Protein AF-A0A7C5H1S0-F1 (afdb_monomer_lite)

Foldseek 3Di:
DVCVVVCCVPVVVLCCVLQDPVHPPCSCVVDVDLVVVVVVVVVCCVVVHVVVDDPVVSVVVVVLVVVLVVQVVVCVVVVNPDPDDSVLVVVPVRDDPVVVVVVVVLVVVLVVVVVVDDDDDPPVVVVCNVCVPVVVVVVVVVVVVVVSVVSVVVVVVD

Radius of gyration: 20.66 Å; chains: 1; bounding box: 52×50×48 Å

Secondary structure (DSSP, 8-state):
-HHHHHHHHHHHHHHIIIIITT-STTHHHHS--HHHHHHHHHHHHHHH-GGGS-HHHHHHHHHHHHHHHHHHHHHHHTTT--S--HHHHHHHHHS-HHHHHHHHHHHHHHHHHHHH--S---HHHHHHHHTHHHHHHHHHHHHHHHHHHHHHHHHHH-

pLDDT: mean 82.0, std 8.97, range [51.16, 94.44]

Sequence (158 aa):
MLGIIAGALVSVPVFYTVFLRSGVEGMFERYAMPAATVWKAVAELLTQGLHSLPSSARWAALIGTILGIVLEIVRIRSKGRFWISGIGVGLGMIIPFYTCFTLFMGAAFFYWLAKKGPVQLGFRLRVLFENVEPICGGVIAGGALMGILVAIIERILE

Structure (mmCIF, N/CA/C/O backbone):
data_AF-A0A7C5H1S0-F1
#
_entry.id   AF-A0A7C5H1S0-F1
#
loop_
_atom_site.group_PDB
_atom_site.id
_atom_site.type_symbol
_atom_site.label_atom_id
_atom_site.label_alt_id
_atom_site.label_comp_id
_atom_site.label_asym_id
_atom_site.label_entity_id
_atom_site.label_seq_id
_atom_site.pdbx_PDB_ins_code
_atom_site.Cartn_x
_atom_site.Cartn_y
_atom_site.Cartn_z
_atom_site.occupancy
_atom_site.B_iso_or_equiv
_atom_site.auth_seq_id
_atom_site.auth_comp_id
_atom_site.auth_asym_id
_atom_site.auth_atom_id
_atom_site.pdbx_PDB_model_num
ATOM 1 N N . MET A 1 1 ? -8.154 14.292 -7.151 1.00 62.34 1 MET A N 1
ATOM 2 C CA . MET A 1 1 ? -8.154 14.130 -8.624 1.00 62.34 1 MET A CA 1
ATOM 3 C C . MET A 1 1 ? -7.029 14.918 -9.288 1.00 62.34 1 MET A C 1
ATOM 5 O O . MET A 1 1 ? -6.170 14.274 -9.870 1.00 62.34 1 MET A O 1
ATOM 9 N N . LEU A 1 2 ? -6.941 16.250 -9.135 1.00 80.69 2 LEU A N 1
ATOM 10 C CA . LEU A 1 2 ? -5.852 17.049 -9.740 1.00 80.69 2 LEU A CA 1
ATOM 11 C C . LEU A 1 2 ? -4.440 16.531 -9.404 1.00 80.69 2 LEU A C 1
ATOM 13 O O . LEU A 1 2 ? -3.621 16.371 -10.301 1.00 80.69 2 LEU A O 1
ATOM 17 N N . GLY A 1 3 ? -4.185 16.168 -8.141 1.00 79.25 3 GLY A N 1
ATOM 18 C CA . GLY A 1 3 ? -2.896 15.594 -7.732 1.00 79.25 3 GLY A CA 1
ATOM 19 C C . GLY A 1 3 ? -2.574 14.226 -8.349 1.00 79.25 3 GLY A C 1
ATOM 20 O O . GLY A 1 3 ? -1.407 13.925 -8.558 1.00 79.25 3 GLY A O 1
ATOM 21 N N . ILE A 1 4 ? -3.584 13.419 -8.699 1.00 84.12 4 ILE A N 1
ATOM 22 C CA . ILE A 1 4 ? -3.375 12.121 -9.367 1.00 84.12 4 ILE A CA 1
ATOM 23 C C . ILE A 1 4 ? -2.932 12.356 -10.810 1.00 84.12 4 ILE A C 1
ATOM 25 O O . ILE A 1 4 ? -1.986 11.728 -11.265 1.00 84.12 4 ILE A O 1
ATOM 29 N N . ILE A 1 5 ? -3.581 13.291 -11.511 1.00 90.25 5 ILE A N 1
ATOM 30 C CA . ILE A 1 5 ? -3.245 13.628 -12.900 1.00 90.25 5 ILE A CA 1
ATOM 31 C C . ILE A 1 5 ? -1.849 14.252 -12.969 1.00 90.25 5 ILE A C 1
ATOM 33 O O . ILE A 1 5 ? -1.018 13.803 -13.752 1.00 90.25 5 ILE A O 1
ATOM 37 N N . ALA A 1 6 ? -1.570 15.245 -12.119 1.00 89.31 6 ALA A N 1
ATOM 38 C CA . ALA A 1 6 ? -0.252 15.869 -12.043 1.00 89.31 6 ALA A CA 1
ATOM 39 C C . ALA A 1 6 ? 0.831 14.847 -11.662 1.00 89.31 6 ALA A C 1
ATOM 41 O O . ALA A 1 6 ? 1.874 14.775 -12.306 1.00 89.31 6 ALA A O 1
ATOM 42 N N . GLY A 1 7 ? 0.554 14.005 -10.662 1.00 85.06 7 GLY A N 1
ATOM 43 C CA . GLY A 1 7 ? 1.445 12.928 -10.250 1.00 85.06 7 GLY A CA 1
ATOM 44 C C . GLY A 1 7 ? 1.710 11.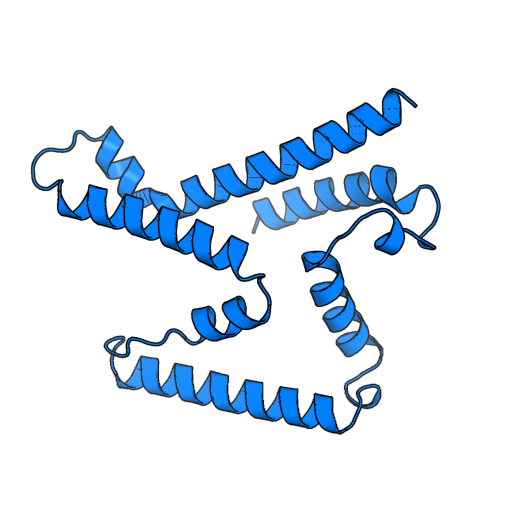928 -11.372 1.00 85.06 7 GLY A C 1
ATOM 45 O O . GLY A 1 7 ? 2.862 11.583 -11.600 1.00 85.06 7 GLY A O 1
ATOM 46 N N . ALA A 1 8 ? 0.692 11.498 -12.118 1.00 87.25 8 ALA A N 1
ATOM 47 C CA . ALA A 1 8 ? 0.852 10.588 -13.252 1.00 87.25 8 ALA A CA 1
ATOM 48 C C . ALA A 1 8 ? 1.670 11.225 -14.388 1.00 87.25 8 ALA A C 1
ATOM 50 O O . ALA A 1 8 ? 2.609 10.607 -14.883 1.00 87.25 8 ALA A O 1
ATOM 51 N N . LEU A 1 9 ? 1.374 12.480 -14.748 1.00 90.81 9 LEU A N 1
ATOM 52 C CA . LEU A 1 9 ? 2.097 13.212 -15.794 1.00 90.81 9 LEU A CA 1
ATOM 53 C C . LEU A 1 9 ? 3.582 13.401 -15.479 1.00 90.81 9 LEU A C 1
ATOM 55 O O . LEU A 1 9 ? 4.384 13.433 -16.404 1.00 90.81 9 LEU A O 1
ATOM 59 N N . VAL A 1 10 ? 3.954 13.521 -14.203 1.00 88.56 10 VAL A N 1
ATOM 60 C CA . VAL A 1 10 ? 5.356 13.674 -13.787 1.00 88.56 10 VAL A CA 1
ATOM 61 C C . VAL A 1 10 ? 6.023 12.321 -13.525 1.00 88.56 10 VAL A C 1
ATOM 63 O O . VAL A 1 10 ? 7.139 12.085 -13.978 1.00 88.56 10 VAL A O 1
ATOM 66 N N . SER A 1 11 ? 5.356 11.407 -12.819 1.00 85.69 11 SER A N 1
ATOM 67 C CA . SER A 1 11 ? 5.948 10.121 -12.422 1.00 85.69 11 SER A CA 1
ATOM 68 C C . SER A 1 11 ? 6.201 9.186 -13.602 1.00 85.69 11 SER A C 1
ATOM 70 O O . SER A 1 11 ? 7.236 8.528 -13.617 1.00 85.69 11 SER A O 1
ATOM 72 N N . VAL A 1 12 ? 5.319 9.151 -14.608 1.00 87.62 12 VAL A N 1
ATOM 73 C CA . VAL A 1 12 ? 5.478 8.286 -15.790 1.00 87.62 12 VAL A CA 1
ATOM 74 C C . VAL A 1 12 ? 6.752 8.609 -16.588 1.00 87.62 12 VAL A C 1
ATOM 76 O O . VAL A 1 12 ? 7.552 7.692 -16.791 1.00 87.62 12 VAL A O 1
ATOM 79 N N . PRO A 1 13 ? 7.015 9.862 -17.022 1.00 87.44 13 PRO A N 1
ATOM 80 C CA . PRO A 1 13 ? 8.238 10.172 -17.758 1.00 87.44 13 PRO A CA 1
ATOM 81 C C . PRO A 1 13 ? 9.492 10.009 -16.898 1.00 87.44 13 PRO A C 1
ATOM 83 O O . PRO A 1 13 ? 10.484 9.490 -17.401 1.00 87.44 13 PRO A O 1
ATOM 86 N N . VAL A 1 14 ? 9.454 10.378 -15.611 1.00 85.69 14 VAL A N 1
ATOM 87 C CA . VAL A 1 14 ? 10.591 10.175 -14.693 1.00 85.69 14 VAL A CA 1
ATOM 88 C C . VAL A 1 14 ? 10.912 8.689 -14.546 1.00 85.69 14 VAL A C 1
ATOM 90 O O . VAL A 1 14 ? 12.068 8.289 -14.636 1.00 85.69 14 VAL A O 1
ATOM 93 N N . PHE A 1 15 ? 9.897 7.842 -14.377 1.00 82.38 15 PHE A N 1
ATOM 94 C CA . PHE A 1 15 ? 10.099 6.401 -14.286 1.00 82.38 15 PHE A CA 1
ATOM 95 C C . PHE A 1 15 ? 10.697 5.833 -15.580 1.00 82.38 15 PHE A C 1
ATOM 97 O O . PHE A 1 15 ? 11.623 5.020 -15.537 1.00 82.38 15 PHE A O 1
ATOM 104 N N . TYR A 1 16 ? 10.213 6.299 -16.735 1.00 83.31 16 TYR A N 1
ATOM 105 C CA . TYR A 1 16 ? 10.706 5.856 -18.035 1.00 83.31 16 TYR A CA 1
ATOM 106 C C . TYR A 1 16 ? 12.175 6.235 -18.270 1.00 83.31 16 TYR A C 1
ATOM 108 O O . TYR A 1 16 ? 12.977 5.401 -18.687 1.00 83.31 16 TYR A O 1
ATOM 116 N N . THR A 1 17 ? 12.560 7.474 -17.964 1.00 80.25 17 THR A N 1
ATOM 117 C CA . THR A 1 17 ? 13.931 7.951 -18.190 1.00 80.25 17 THR A CA 1
ATOM 118 C C . THR A 1 17 ? 14.936 7.359 -17.207 1.00 80.25 17 THR A C 1
ATOM 120 O O . THR A 1 17 ? 16.059 7.056 -17.611 1.00 80.25 17 THR A O 1
ATOM 123 N N . VAL A 1 18 ? 14.548 7.165 -15.944 1.00 77.25 18 VAL A N 1
ATOM 124 C CA . VAL A 1 18 ? 15.448 6.670 -14.891 1.00 77.25 18 VAL A CA 1
ATOM 125 C C . VAL A 1 18 ? 15.619 5.153 -14.962 1.00 77.25 18 VAL A C 1
ATOM 127 O O . VAL A 1 18 ? 16.750 4.655 -14.909 1.00 77.25 18 VAL A O 1
ATOM 130 N N . PHE A 1 19 ? 14.517 4.412 -15.115 1.00 75.81 19 PHE A N 1
ATOM 131 C CA . PHE A 1 19 ? 14.522 2.955 -14.962 1.00 75.81 19 PHE A CA 1
ATOM 132 C C . PHE A 1 1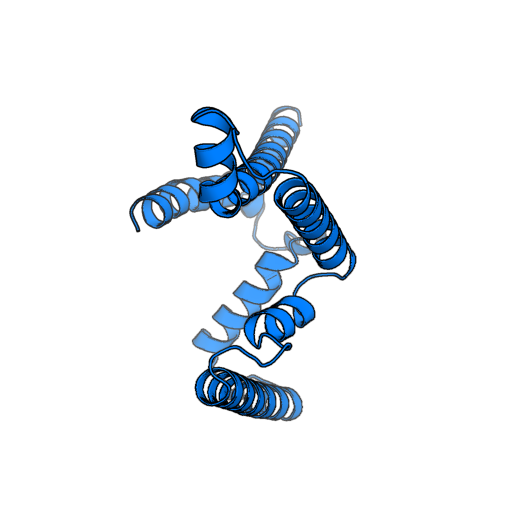9 ? 14.365 2.172 -16.272 1.00 75.81 19 PHE A C 1
ATOM 134 O O . PHE A 1 19 ? 14.884 1.065 -16.356 1.00 75.81 19 PHE A O 1
ATOM 141 N N . LEU A 1 20 ? 13.688 2.709 -17.299 1.00 73.44 20 LEU A N 1
ATOM 142 C CA . LEU A 1 20 ? 13.408 1.976 -18.552 1.00 73.44 20 LEU A CA 1
ATOM 143 C C . LEU A 1 20 ? 14.375 2.290 -19.701 1.00 73.44 20 LEU A C 1
ATOM 145 O O . LEU A 1 20 ? 14.345 1.611 -20.726 1.00 73.44 20 LEU A O 1
ATOM 149 N N . ARG A 1 21 ? 15.268 3.274 -19.548 1.00 66.88 21 ARG A N 1
ATOM 150 C CA . ARG A 1 21 ? 16.210 3.677 -20.607 1.00 66.88 21 ARG A CA 1
ATOM 151 C C . ARG A 1 21 ? 17.169 2.560 -21.045 1.00 66.88 21 ARG A C 1
ATOM 153 O O . ARG A 1 21 ? 17.594 2.560 -22.194 1.00 66.88 21 ARG A O 1
ATOM 160 N N . SER A 1 22 ? 17.489 1.611 -20.161 1.00 63.12 22 SER A N 1
ATOM 161 C CA . SER A 1 22 ? 18.350 0.451 -20.451 1.00 63.12 22 SER A CA 1
ATOM 162 C C . SER A 1 22 ? 17.587 -0.806 -20.898 1.00 63.12 22 SER A C 1
ATOM 164 O O . SER A 1 22 ? 18.198 -1.862 -21.020 1.00 63.12 22 SER A O 1
ATOM 166 N N . GLY A 1 23 ? 16.274 -0.708 -21.138 1.00 67.38 23 GLY A N 1
ATOM 167 C CA . GLY A 1 23 ? 15.406 -1.847 -21.442 1.00 67.38 23 GLY A CA 1
ATOM 168 C C . GLY A 1 23 ? 14.664 -2.383 -20.212 1.00 67.38 23 GLY A C 1
ATOM 169 O O . GLY A 1 23 ? 15.018 -2.098 -19.070 1.00 67.38 23 GLY A O 1
ATOM 170 N N . VAL A 1 24 ? 13.586 -3.134 -20.458 1.00 69.00 24 VAL A N 1
ATOM 171 C CA . VAL A 1 24 ? 12.727 -3.727 -19.409 1.00 69.00 24 VAL A CA 1
ATOM 172 C C . VAL A 1 24 ? 13.390 -4.958 -18.771 1.00 69.00 24 VAL A C 1
ATOM 174 O O . VAL A 1 24 ? 13.105 -5.312 -17.625 1.00 69.00 24 VAL A O 1
ATOM 177 N N . GLU A 1 25 ? 14.281 -5.612 -19.517 1.00 65.31 25 GLU A N 1
ATOM 178 C CA . GLU A 1 25 ? 14.965 -6.841 -19.119 1.00 65.31 25 GLU A CA 1
ATOM 179 C C . GLU A 1 25 ? 15.935 -6.571 -17.958 1.00 65.31 25 GLU A C 1
ATOM 181 O O . GLU A 1 25 ? 16.807 -5.708 -18.032 1.00 65.31 25 GLU A O 1
ATOM 186 N N . GLY A 1 26 ? 15.750 -7.281 -16.841 1.00 63.31 26 GLY A N 1
ATOM 187 C CA . GLY A 1 26 ? 16.585 -7.148 -15.640 1.00 63.31 26 GLY A CA 1
ATOM 188 C C . GLY A 1 26 ? 16.240 -5.978 -14.705 1.00 63.31 26 GLY A C 1
ATOM 189 O O . GLY A 1 26 ? 16.877 -5.839 -13.661 1.00 63.31 26 GLY A O 1
ATOM 190 N N . MET A 1 27 ? 15.216 -5.160 -15.001 1.00 70.38 27 MET A N 1
ATOM 191 C CA . MET A 1 27 ? 14.799 -4.055 -14.114 1.00 70.38 27 MET A CA 1
ATOM 192 C C . MET A 1 27 ? 14.447 -4.556 -12.704 1.00 70.38 27 MET A C 1
ATOM 194 O O . MET A 1 27 ? 14.914 -3.996 -11.716 1.00 70.38 27 MET A O 1
ATOM 198 N N . PHE A 1 28 ? 13.654 -5.628 -12.617 1.00 68.06 28 PHE A N 1
ATOM 199 C CA . PHE A 1 28 ? 13.211 -6.202 -11.342 1.00 68.06 28 PHE A CA 1
ATOM 200 C C . PHE A 1 28 ? 14.327 -6.927 -10.572 1.00 68.06 28 PHE A C 1
ATOM 202 O O . PHE A 1 28 ? 14.171 -7.158 -9.377 1.00 68.06 28 PHE A O 1
ATOM 209 N N . GLU A 1 29 ? 15.439 -7.272 -11.230 1.00 66.94 29 GLU A N 1
ATOM 210 C CA . GLU A 1 29 ? 16.618 -7.856 -10.573 1.00 66.94 29 GLU A CA 1
ATOM 211 C C . GLU A 1 29 ? 17.526 -6.775 -9.982 1.00 66.94 29 GLU A C 1
ATOM 213 O O . GLU A 1 29 ? 18.070 -6.948 -8.895 1.00 66.94 29 GLU A O 1
ATOM 218 N N . ARG A 1 30 ? 17.666 -5.639 -10.679 1.00 68.69 30 ARG A N 1
ATOM 219 C CA . ARG A 1 30 ? 18.490 -4.507 -10.226 1.00 68.69 30 ARG A CA 1
ATOM 220 C C . ARG A 1 30 ? 17.782 -3.626 -9.202 1.00 68.69 30 ARG A C 1
ATOM 222 O O . ARG A 1 30 ? 18.433 -3.069 -8.325 1.00 68.69 30 ARG A O 1
ATOM 229 N N . TYR A 1 31 ? 16.460 -3.504 -9.302 1.00 71.75 31 TYR A N 1
ATOM 230 C CA . TYR A 1 31 ? 15.656 -2.660 -8.426 1.00 71.75 31 TYR A CA 1
ATOM 231 C C . TYR A 1 31 ? 14.517 -3.470 -7.803 1.00 71.75 31 TYR A C 1
ATOM 233 O O . TYR A 1 31 ? 13.536 -3.822 -8.463 1.00 71.75 31 TYR A O 1
ATOM 241 N N . ALA A 1 32 ? 14.618 -3.732 -6.499 1.00 70.88 32 ALA A N 1
ATOM 242 C CA . ALA A 1 32 ? 13.559 -4.389 -5.743 1.00 70.88 32 ALA A CA 1
ATOM 243 C C . ALA A 1 32 ? 12.352 -3.444 -5.591 1.00 70.88 32 ALA A C 1
ATOM 245 O O . ALA A 1 32 ? 12.338 -2.558 -4.739 1.00 70.88 32 ALA A O 1
ATOM 246 N N . MET A 1 33 ? 11.322 -3.638 -6.421 1.00 78.31 33 MET A N 1
ATOM 247 C CA . MET A 1 33 ? 10.100 -2.821 -6.428 1.00 78.31 33 MET A CA 1
ATOM 248 C C . MET A 1 33 ? 8.856 -3.649 -6.044 1.00 78.31 33 MET A C 1
ATOM 250 O O . MET A 1 33 ? 7.993 -3.895 -6.890 1.00 78.31 33 MET A O 1
ATOM 254 N N . PRO A 1 34 ? 8.713 -4.077 -4.775 1.00 78.81 34 PRO A N 1
ATOM 255 C CA . PRO A 1 34 ? 7.660 -5.010 -4.355 1.00 78.81 34 PRO A CA 1
ATOM 256 C C . PRO A 1 34 ? 6.244 -4.438 -4.497 1.00 78.81 34 PRO A C 1
ATOM 258 O O . PRO A 1 34 ? 5.297 -5.167 -4.765 1.00 78.81 34 PRO A O 1
ATOM 261 N N . ALA A 1 35 ? 6.074 -3.122 -4.354 1.00 80.75 35 ALA A N 1
ATOM 262 C CA . ALA A 1 35 ? 4.775 -2.498 -4.591 1.00 80.75 35 ALA A CA 1
ATOM 263 C C . ALA A 1 35 ? 4.393 -2.552 -6.081 1.00 80.75 35 ALA A C 1
AT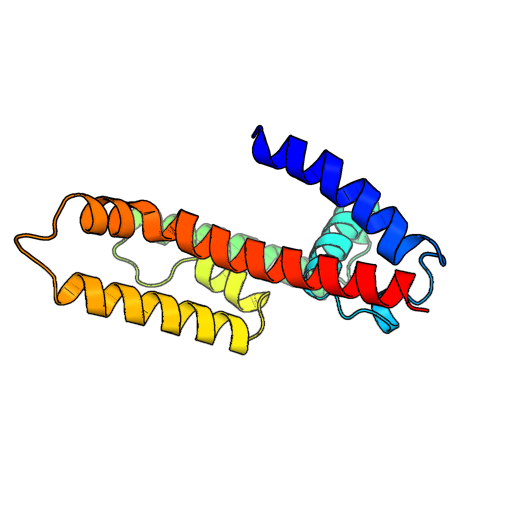OM 265 O O . ALA A 1 35 ? 3.244 -2.825 -6.420 1.00 80.75 35 ALA A O 1
ATOM 266 N N . ALA A 1 36 ? 5.358 -2.328 -6.978 1.00 83.25 36 ALA A N 1
ATOM 267 C CA . ALA A 1 36 ? 5.118 -2.324 -8.417 1.00 83.25 36 ALA A CA 1
ATOM 268 C C . ALA A 1 36 ? 4.816 -3.729 -8.958 1.00 83.25 36 ALA A C 1
ATOM 270 O O . ALA A 1 36 ? 3.995 -3.864 -9.862 1.00 83.25 36 ALA A O 1
ATOM 271 N N . THR A 1 37 ? 5.421 -4.779 -8.392 1.00 84.00 37 THR A N 1
ATOM 272 C CA . THR A 1 37 ? 5.162 -6.166 -8.814 1.00 84.00 37 THR A CA 1
ATOM 273 C C . THR A 1 37 ? 3.724 -6.598 -8.538 1.00 84.00 37 THR A C 1
ATOM 275 O O . THR A 1 37 ? 3.123 -7.255 -9.384 1.00 84.00 37 THR A O 1
ATOM 278 N N . VAL A 1 38 ? 3.132 -6.176 -7.416 1.00 87.00 38 VAL A N 1
ATOM 279 C CA . VAL A 1 38 ? 1.723 -6.466 -7.099 1.00 87.00 38 VAL A CA 1
ATOM 280 C C . VAL A 1 38 ? 0.789 -5.807 -8.117 1.00 87.00 38 VAL A C 1
ATOM 282 O O . VAL A 1 38 ? -0.095 -6.465 -8.661 1.00 87.00 38 VAL A O 1
ATOM 285 N N . TRP A 1 39 ? 1.010 -4.530 -8.442 1.00 86.81 39 TRP A N 1
ATOM 286 C CA . TRP A 1 39 ? 0.194 -3.823 -9.437 1.00 86.81 39 TRP A CA 1
ATOM 287 C C . TRP A 1 39 ? 0.405 -4.338 -10.862 1.00 86.81 39 TRP A C 1
ATOM 289 O O . TRP A 1 39 ? -0.557 -4.417 -11.627 1.00 86.81 39 TRP A O 1
ATOM 299 N N . LYS A 1 40 ? 1.629 -4.753 -11.208 1.00 85.88 40 LYS A N 1
ATOM 300 C CA . LYS A 1 40 ? 1.916 -5.453 -12.465 1.00 85.88 40 LYS A CA 1
ATOM 301 C C . LYS A 1 40 ? 1.109 -6.746 -12.560 1.00 85.88 40 LYS A C 1
ATOM 303 O O . LYS A 1 40 ? 0.447 -6.953 -13.569 1.00 85.88 40 LYS A O 1
ATOM 308 N N . ALA A 1 41 ? 1.106 -7.566 -11.508 1.00 85.12 41 ALA A N 1
ATOM 309 C CA . ALA A 1 41 ? 0.343 -8.810 -11.488 1.00 85.12 41 ALA A CA 1
ATOM 310 C C . ALA A 1 41 ? -1.159 -8.558 -11.693 1.00 85.12 41 ALA A C 1
ATOM 312 O O . ALA A 1 41 ? -1.804 -9.292 -12.432 1.00 85.12 41 ALA A O 1
ATOM 313 N N . VAL A 1 42 ? -1.714 -7.487 -11.108 1.00 88.06 42 VAL A N 1
ATOM 314 C CA . VAL A 1 42 ? -3.109 -7.072 -11.346 1.00 88.06 42 VAL A CA 1
ATOM 315 C C . VAL A 1 42 ? -3.333 -6.674 -12.808 1.00 88.06 42 VAL A C 1
ATOM 317 O O . VAL A 1 42 ? -4.316 -7.103 -13.409 1.00 88.06 42 VAL A O 1
ATOM 320 N N . ALA A 1 43 ? -2.433 -5.889 -13.406 1.00 89.00 43 ALA A N 1
ATOM 321 C CA . ALA A 1 43 ? -2.535 -5.493 -14.811 1.00 89.00 43 ALA A CA 1
ATOM 322 C C . ALA A 1 43 ? -2.441 -6.699 -15.767 1.00 89.00 43 ALA A C 1
ATOM 324 O O . ALA A 1 43 ? -3.220 -6.804 -16.715 1.00 89.00 43 ALA A O 1
ATOM 325 N N . GLU A 1 44 ? -1.542 -7.646 -15.493 1.00 87.06 44 GLU A N 1
ATOM 326 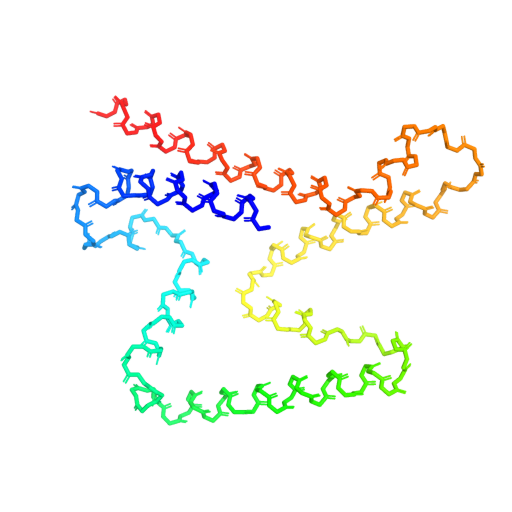C CA . GLU A 1 44 ? -1.434 -8.912 -16.230 1.00 87.06 44 GLU A CA 1
ATOM 327 C C . GLU A 1 44 ? -2.717 -9.741 -16.099 1.00 87.06 44 GLU A C 1
ATOM 329 O O . GLU A 1 44 ? -3.222 -10.261 -17.091 1.00 87.06 44 GLU A O 1
ATOM 334 N N . LEU A 1 45 ? -3.320 -9.778 -14.909 1.00 88.38 45 LEU A N 1
ATOM 335 C CA . LEU A 1 45 ? -4.607 -10.436 -14.666 1.00 88.38 45 LEU A CA 1
ATOM 336 C C . LEU A 1 45 ? -5.751 -9.843 -15.493 1.00 88.38 45 LEU A C 1
ATOM 338 O O . LEU A 1 45 ? -6.583 -10.577 -16.024 1.00 88.38 45 LEU A O 1
ATOM 342 N N . LEU A 1 46 ? -5.800 -8.513 -15.593 1.00 87.56 46 LEU A N 1
ATOM 343 C CA . LEU A 1 46 ? -6.833 -7.794 -16.340 1.00 87.56 46 LEU A CA 1
ATOM 344 C C . LEU A 1 46 ? -6.661 -7.928 -17.857 1.00 87.56 46 LEU A C 1
ATOM 346 O O . LEU A 1 46 ? -7.649 -7.909 -18.584 1.00 87.56 46 LEU A O 1
ATOM 350 N N . THR A 1 47 ? -5.423 -8.070 -18.332 1.00 90.19 47 THR A N 1
ATOM 351 C CA . THR A 1 47 ? -5.100 -8.174 -19.765 1.00 90.19 47 THR A CA 1
ATOM 352 C C . THR A 1 47 ? -5.169 -9.606 -20.291 1.00 90.19 47 THR A C 1
ATOM 354 O O . THR A 1 47 ? -5.711 -9.831 -21.369 1.00 90.19 47 THR A O 1
ATOM 357 N N . GLN A 1 48 ? -4.655 -10.580 -19.539 1.00 87.38 48 GLN A N 1
ATOM 358 C CA . GLN A 1 48 ? -4.647 -11.999 -19.920 1.00 87.38 48 GLN A CA 1
ATOM 359 C C . GLN A 1 48 ? -5.932 -12.737 -19.500 1.00 87.38 48 GLN A C 1
ATOM 361 O O . GLN A 1 48 ? -6.231 -13.811 -20.021 1.00 87.38 48 GLN A O 1
ATOM 366 N N . GLY A 1 49 ? -6.707 -12.156 -18.577 1.00 84.19 49 GLY A N 1
ATOM 367 C CA . GLY A 1 49 ? -7.955 -12.707 -18.053 1.00 84.19 49 GLY A CA 1
ATOM 368 C C . GLY A 1 49 ? -7.756 -13.729 -16.928 1.00 84.19 49 GLY A C 1
ATOM 369 O O . GLY A 1 49 ? -6.715 -14.362 -16.799 1.00 84.19 49 GLY A O 1
ATOM 370 N N . LEU A 1 50 ? -8.796 -13.955 -16.114 1.00 80.81 50 LEU A N 1
ATOM 371 C CA . LEU A 1 50 ? -8.727 -14.830 -14.926 1.00 80.81 50 LEU A CA 1
ATOM 372 C C . LEU A 1 50 ? -8.371 -16.296 -15.237 1.00 80.81 50 LEU A C 1
ATOM 374 O O . LEU A 1 50 ? -7.997 -17.041 -14.331 1.00 80.81 50 LEU A O 1
ATOM 378 N N . HIS A 1 51 ? -8.503 -16.735 -16.490 1.00 80.81 51 HIS A N 1
ATOM 379 C CA . HIS A 1 51 ? -8.193 -18.107 -16.888 1.00 80.81 51 HIS A CA 1
ATOM 380 C C . HIS A 1 51 ? -6.682 -18.394 -16.910 1.00 80.81 51 HIS A C 1
ATOM 382 O O . HIS A 1 51 ? -6.293 -19.553 -16.772 1.00 80.81 51 HIS A O 1
ATOM 388 N N . SER A 1 52 ? -5.828 -17.370 -17.035 1.00 80.50 52 SER A N 1
ATOM 389 C CA . SER A 1 52 ? -4.369 -17.543 -16.995 1.00 80.50 52 SER A CA 1
ATOM 390 C C . SER A 1 52 ? -3.850 -17.923 -15.603 1.00 80.50 52 SER A C 1
ATOM 392 O O . SER A 1 52 ? -2.712 -18.371 -15.471 1.00 80.50 52 SER A O 1
ATOM 394 N N . LEU A 1 53 ? -4.683 -17.808 -14.558 1.00 80.44 53 LEU A N 1
ATOM 395 C CA . LEU A 1 53 ? -4.288 -18.146 -13.197 1.00 80.44 53 LEU A CA 1
ATOM 396 C C . LEU A 1 53 ? -4.395 -19.649 -12.897 1.00 80.44 53 LEU A C 1
ATOM 398 O O . LEU A 1 53 ? -5.393 -20.295 -13.268 1.00 80.44 53 LEU A O 1
ATOM 402 N N . PRO A 1 54 ? -3.446 -20.185 -12.096 1.00 87.62 54 PRO A N 1
ATOM 403 C CA . PRO A 1 54 ? -3.588 -21.491 -11.467 1.00 87.62 54 PRO A CA 1
ATOM 404 C C . PRO A 1 54 ? -4.958 -21.622 -10.798 1.00 87.62 54 PRO A C 1
ATOM 406 O O . PRO A 1 54 ? -5.476 -20.667 -10.209 1.00 87.62 54 PRO A O 1
ATOM 409 N N . SER A 1 55 ? -5.556 -22.809 -10.877 1.00 87.56 55 SER A N 1
ATOM 410 C CA . SER A 1 55 ? -6.876 -23.071 -10.289 1.00 87.56 55 SER A CA 1
ATOM 411 C C . SER A 1 55 ? -6.922 -22.707 -8.801 1.00 87.56 55 SER A C 1
ATOM 413 O O . SER A 1 55 ? -7.883 -22.086 -8.356 1.00 87.56 55 SER A O 1
ATOM 415 N N . SER A 1 56 ? -5.856 -22.999 -8.050 1.00 90.25 56 SER A N 1
ATOM 416 C CA . SER A 1 56 ? -5.715 -22.637 -6.634 1.00 90.25 56 SER A CA 1
ATOM 417 C C . SER A 1 56 ? -5.790 -21.127 -6.385 1.00 90.25 56 SER A C 1
ATOM 419 O O . SER A 1 56 ? -6.480 -20.693 -5.464 1.00 90.25 56 SER A O 1
ATOM 421 N N . ALA A 1 57 ? -5.143 -20.314 -7.224 1.00 87.06 57 ALA A N 1
ATOM 422 C CA . ALA A 1 57 ? -5.125 -18.859 -7.083 1.00 87.06 57 ALA A CA 1
ATOM 423 C C . ALA A 1 57 ? -6.494 -18.231 -7.393 1.00 87.06 57 ALA A C 1
ATOM 425 O O . ALA A 1 57 ? -6.904 -17.283 -6.725 1.00 87.06 57 ALA A O 1
ATOM 426 N N . ARG A 1 58 ? -7.249 -18.804 -8.341 1.00 88.19 58 ARG A N 1
ATOM 427 C CA . ARG A 1 58 ? -8.640 -18.398 -8.606 1.00 88.19 58 ARG A CA 1
ATOM 428 C C . ARG A 1 58 ? -9.547 -18.630 -7.400 1.00 88.19 58 ARG A C 1
ATOM 430 O O . ARG A 1 58 ? -10.308 -17.740 -7.030 1.00 88.19 58 ARG A O 1
ATOM 437 N N . TRP A 1 59 ? -9.443 -19.798 -6.765 1.00 90.75 59 TRP A N 1
ATOM 438 C CA . TRP A 1 59 ? -10.205 -20.095 -5.551 1.00 90.75 59 TRP A CA 1
ATOM 439 C C . TRP A 1 59 ? -9.796 -19.196 -4.385 1.00 90.75 59 TRP A C 1
ATOM 441 O O . TRP A 1 59 ? -10.667 -18.682 -3.689 1.00 90.75 59 TRP A O 1
ATOM 451 N N . ALA A 1 60 ? -8.498 -18.939 -4.206 1.00 89.12 60 ALA A N 1
ATOM 452 C CA . ALA A 1 60 ? -8.011 -18.014 -3.186 1.00 89.12 60 ALA A CA 1
ATOM 453 C C . ALA A 1 60 ? -8.555 -16.590 -3.390 1.00 89.12 60 ALA A C 1
ATOM 455 O O . ALA A 1 60 ? -9.010 -15.970 -2.431 1.00 89.12 60 ALA A O 1
ATOM 456 N N . ALA A 1 61 ? -8.577 -16.097 -4.634 1.00 87.81 61 ALA A N 1
ATOM 457 C CA . ALA A 1 61 ? -9.163 -14.801 -4.965 1.00 87.81 61 ALA A CA 1
ATOM 458 C C . ALA A 1 61 ? -10.663 -14.758 -4.636 1.00 87.81 61 ALA A C 1
ATOM 460 O O . ALA A 1 61 ? -11.111 -13.832 -3.966 1.00 87.81 61 ALA A O 1
ATOM 461 N N . LEU A 1 62 ? -11.424 -15.790 -5.023 1.00 90.88 62 LEU A N 1
ATOM 462 C CA . LEU A 1 62 ? -12.857 -15.881 -4.732 1.00 90.88 62 LEU A CA 1
ATOM 463 C C . LEU A 1 62 ? -13.135 -15.891 -3.222 1.00 90.88 62 LEU A C 1
ATOM 465 O O . LEU A 1 62 ? -13.977 -15.135 -2.740 1.00 90.88 62 LEU A O 1
ATOM 469 N N . ILE A 1 63 ? -12.405 -16.717 -2.468 1.00 92.56 63 ILE A N 1
ATOM 470 C CA . ILE A 1 63 ? -12.526 -16.800 -1.008 1.00 92.56 63 ILE A CA 1
ATOM 471 C C . ILE A 1 63 ? -12.160 -15.455 -0.373 1.00 92.56 63 ILE A C 1
ATOM 473 O O . ILE A 1 63 ? -12.888 -14.975 0.493 1.00 92.56 63 ILE A O 1
ATOM 477 N N . GLY A 1 64 ? -11.082 -14.812 -0.831 1.00 90.50 64 GLY A N 1
ATOM 478 C CA . GLY A 1 64 ? -10.673 -13.487 -0.370 1.00 90.50 64 GLY A CA 1
ATOM 479 C C . GLY A 1 64 ? -11.743 -12.421 -0.614 1.00 90.50 64 GLY A C 1
ATOM 480 O O . GLY A 1 64 ? -12.057 -11.649 0.291 1.00 90.50 64 GLY A O 1
ATOM 481 N N . THR A 1 65 ? -12.367 -12.416 -1.796 1.00 89.81 65 THR A N 1
ATOM 482 C CA . THR A 1 65 ? -13.487 -11.521 -2.117 1.00 89.81 65 THR A CA 1
ATOM 483 C C . THR A 1 65 ? -14.685 -11.772 -1.202 1.00 89.81 65 THR A C 1
ATOM 485 O O . THR A 1 65 ? -15.222 -10.822 -0.634 1.00 89.81 65 THR A O 1
ATOM 488 N N . ILE A 1 66 ? -15.082 -13.033 -1.005 1.00 94.44 66 ILE A N 1
ATOM 489 C CA . ILE A 1 66 ? -16.209 -13.392 -0.132 1.00 94.44 66 ILE A CA 1
ATOM 490 C C . ILE A 1 66 ? -15.927 -12.966 1.313 1.00 94.44 66 ILE A C 1
ATOM 492 O O . ILE A 1 66 ? -16.763 -12.309 1.930 1.00 94.44 66 ILE A O 1
ATOM 496 N N . LEU A 1 67 ? -14.744 -13.279 1.847 1.00 92.00 67 LEU A N 1
ATOM 497 C CA . LEU A 1 67 ? -14.352 -12.890 3.203 1.00 92.00 67 LEU A CA 1
ATOM 498 C C . LEU A 1 67 ? -14.317 -11.369 3.374 1.00 92.00 67 LEU A C 1
ATOM 500 O O . LEU A 1 67 ? -14.806 -10.861 4.382 1.00 92.00 67 LEU A O 1
ATOM 504 N N . GLY A 1 68 ? -13.796 -10.635 2.388 1.00 89.94 68 GLY A N 1
ATOM 505 C CA . GLY A 1 68 ? -13.790 -9.173 2.397 1.00 89.94 68 GLY A CA 1
ATOM 506 C C . GLY A 1 68 ? -15.201 -8.583 2.453 1.00 89.94 68 GLY A C 1
ATOM 507 O O . GLY A 1 68 ? -15.471 -7.713 3.281 1.00 89.94 68 GLY A O 1
ATOM 508 N N . ILE A 1 69 ? -16.122 -9.106 1.637 1.00 91.06 69 ILE A N 1
ATOM 509 C CA . ILE A 1 69 ? -17.534 -8.697 1.640 1.00 91.06 69 ILE A CA 1
ATOM 510 C C . ILE A 1 69 ? -18.180 -8.999 2.996 1.00 91.06 69 ILE A C 1
ATOM 512 O O . ILE A 1 69 ? -18.840 -8.134 3.568 1.00 91.06 69 ILE A O 1
ATOM 516 N N . VAL A 1 70 ? -17.966 -10.198 3.543 1.00 91.19 70 VAL A N 1
ATOM 517 C CA . VAL A 1 70 ? -18.515 -10.590 4.849 1.00 91.19 70 VAL A CA 1
ATOM 518 C C . VAL A 1 70 ? -18.001 -9.672 5.959 1.00 91.19 70 VAL A C 1
ATOM 520 O O . VAL A 1 70 ? -18.797 -9.196 6.769 1.00 91.19 70 VAL A O 1
ATOM 523 N N . LEU A 1 71 ? -16.699 -9.372 5.984 1.00 88.56 71 LEU A N 1
ATOM 524 C CA . LEU A 1 71 ? -16.109 -8.464 6.969 1.00 88.56 71 LEU A CA 1
ATOM 525 C C . LEU A 1 71 ? -16.705 -7.055 6.878 1.00 88.56 71 LEU A C 1
ATOM 527 O O . LEU A 1 71 ? -17.030 -6.466 7.911 1.00 88.56 71 LEU A O 1
ATOM 531 N N . GLU A 1 72 ? -16.907 -6.528 5.669 1.00 88.81 72 GLU A N 1
ATOM 532 C CA . GLU A 1 72 ? -17.503 -5.201 5.497 1.00 88.81 72 GLU A CA 1
ATOM 533 C C . GLU A 1 72 ? -18.986 -5.186 5.904 1.00 88.81 72 GLU A C 1
ATOM 535 O O . GLU A 1 72 ? -19.426 -4.275 6.608 1.00 88.81 72 GLU A O 1
ATOM 540 N N . ILE A 1 73 ? -19.751 -6.236 5.583 1.00 88.69 73 ILE A N 1
ATOM 541 C CA . ILE A 1 73 ? -21.143 -6.383 6.040 1.00 88.69 73 ILE A CA 1
ATOM 542 C C . ILE A 1 73 ? -21.213 -6.409 7.573 1.00 88.69 73 ILE A C 1
ATOM 544 O O . ILE A 1 73 ? -22.034 -5.707 8.171 1.00 88.69 73 ILE A O 1
ATOM 548 N N . VAL A 1 74 ? -20.341 -7.177 8.235 1.00 87.81 74 VAL A N 1
ATOM 549 C CA . VAL A 1 74 ? -20.274 -7.244 9.706 1.00 87.81 74 VAL A CA 1
ATOM 550 C C . VAL A 1 74 ? -19.903 -5.886 10.300 1.00 87.81 74 VAL A C 1
ATOM 552 O O . VAL A 1 74 ? -20.487 -5.462 11.303 1.00 87.81 74 VAL A O 1
ATOM 555 N N . ARG A 1 75 ? -18.978 -5.155 9.677 1.00 84.81 75 ARG A N 1
ATOM 556 C CA . ARG A 1 75 ? -18.583 -3.810 10.107 1.00 84.81 75 ARG A CA 1
ATOM 557 C C . ARG A 1 75 ? -19.746 -2.818 10.027 1.00 84.81 75 ARG A C 1
ATOM 559 O O . ARG A 1 75 ? -19.984 -2.090 10.994 1.00 84.81 75 ARG A O 1
ATOM 566 N N . ILE A 1 76 ? -20.509 -2.834 8.933 1.00 85.06 76 ILE A N 1
ATOM 567 C CA . ILE A 1 76 ? -21.710 -2.001 8.763 1.00 85.06 76 ILE A CA 1
ATOM 568 C C . ILE A 1 76 ? -22.768 -2.392 9.804 1.00 85.06 76 ILE A C 1
ATOM 570 O O . ILE A 1 76 ? -23.299 -1.535 10.517 1.00 85.06 76 ILE A O 1
ATOM 574 N N . ARG A 1 77 ? -23.037 -3.692 9.973 1.00 86.88 77 ARG A N 1
ATOM 575 C CA . ARG A 1 77 ? -24.070 -4.184 10.896 1.00 86.88 77 ARG A CA 1
ATOM 576 C C . ARG A 1 77 ? -23.750 -3.901 12.362 1.00 86.88 77 ARG A C 1
ATOM 578 O O . ARG A 1 77 ? -24.668 -3.647 13.145 1.00 86.88 77 ARG A O 1
ATOM 585 N N . SER A 1 78 ? -22.469 -3.928 12.717 1.00 83.81 78 SER A N 1
ATOM 586 C CA . SER A 1 78 ? -21.960 -3.637 14.061 1.00 83.81 78 SER A CA 1
ATOM 587 C C . SER A 1 78 ? -21.790 -2.138 14.343 1.00 83.81 78 SER A C 1
ATOM 589 O O . SER A 1 78 ? -21.316 -1.785 15.423 1.00 83.81 78 SER A O 1
ATOM 591 N N . LYS A 1 79 ? -22.173 -1.249 13.407 1.00 76.62 79 LYS A N 1
ATOM 592 C CA . LYS A 1 79 ? -21.990 0.214 13.500 1.00 76.62 79 LYS A CA 1
ATOM 593 C C . LYS A 1 79 ? -20.546 0.606 13.849 1.00 76.62 79 LYS A C 1
ATOM 595 O O . LYS A 1 79 ? -20.321 1.492 14.668 1.00 76.62 79 LYS A O 1
ATOM 600 N N . GLY A 1 80 ? -19.563 -0.092 13.274 1.00 67.88 80 GLY A N 1
ATOM 601 C CA . GLY A 1 80 ? -18.144 0.184 13.517 1.00 67.88 80 GLY A CA 1
ATOM 602 C C . GLY A 1 80 ? -17.624 -0.232 14.898 1.00 67.88 80 GLY A C 1
ATOM 603 O O . GLY A 1 80 ? -16.515 0.142 15.260 1.00 67.88 80 GLY A O 1
ATOM 604 N N . ARG A 1 81 ? -18.385 -1.018 15.673 1.00 69.31 81 ARG A N 1
ATOM 605 C CA . ARG A 1 81 ? -17.942 -1.548 16.975 1.00 69.31 81 ARG A CA 1
ATOM 606 C C . ARG A 1 81 ? -17.048 -2.789 16.846 1.00 69.31 81 ARG A C 1
ATOM 608 O O . ARG A 1 81 ? -16.480 -3.234 17.839 1.00 69.31 81 ARG A O 1
ATOM 615 N N . PHE A 1 82 ? -16.939 -3.362 15.646 1.00 72.31 82 PHE A N 1
ATOM 616 C CA . PHE A 1 82 ? -16.066 -4.501 15.367 1.00 72.31 82 PHE A CA 1
ATOM 617 C C . PHE A 1 82 ? -14.603 -4.058 15.241 1.00 72.31 82 PHE A C 1
ATOM 619 O O . PHE A 1 82 ? -14.299 -3.109 14.525 1.00 72.31 82 PHE A O 1
ATOM 626 N N . TRP A 1 83 ? -13.700 -4.748 15.943 1.00 72.06 83 TRP A N 1
ATOM 627 C CA . TRP A 1 83 ? -12.291 -4.346 16.072 1.00 72.06 83 TRP A CA 1
ATOM 628 C C . TRP A 1 83 ? -11.449 -4.659 14.827 1.00 72.06 83 TRP A C 1
ATOM 630 O O . TRP A 1 83 ? -10.351 -4.130 14.678 1.00 72.06 83 TRP A O 1
ATOM 640 N N . ILE A 1 84 ? -11.949 -5.508 13.925 1.00 78.38 84 ILE A N 1
ATOM 641 C CA . ILE A 1 84 ? -11.224 -5.931 12.724 1.00 78.38 84 ILE A CA 1
ATOM 642 C C . ILE A 1 84 ? -11.656 -5.064 11.542 1.00 78.38 84 ILE A C 1
ATOM 644 O O . ILE A 1 84 ? -12.812 -5.086 11.121 1.00 78.38 84 ILE A O 1
ATOM 648 N N . SER A 1 85 ? -10.701 -4.320 10.986 1.00 81.69 85 SER A N 1
ATOM 649 C CA . SER A 1 85 ? -10.873 -3.581 9.736 1.00 81.69 85 SER A CA 1
ATOM 650 C C . SER A 1 85 ? -10.551 -4.487 8.549 1.00 81.69 85 SER A C 1
ATOM 652 O O . SER A 1 85 ? -9.424 -4.971 8.443 1.00 81.69 85 SER A O 1
ATOM 654 N N . GLY A 1 86 ? -11.503 -4.676 7.628 1.00 82.38 86 GLY A N 1
ATOM 655 C CA . GLY A 1 86 ? -11.277 -5.447 6.397 1.00 82.38 86 GLY A CA 1
ATOM 656 C C . GLY A 1 86 ? -10.133 -4.880 5.548 1.00 82.38 86 GLY A C 1
ATOM 657 O O . GLY A 1 86 ? -9.309 -5.632 5.034 1.00 82.38 86 GLY A O 1
ATOM 658 N N . ILE A 1 87 ? -10.008 -3.549 5.497 1.00 83.38 87 ILE A N 1
ATOM 659 C CA . ILE A 1 87 ? -8.901 -2.856 4.820 1.00 83.38 87 ILE A CA 1
ATOM 660 C C . ILE A 1 87 ? -7.566 -3.162 5.512 1.00 83.38 87 ILE A C 1
ATOM 662 O O . ILE A 1 87 ? -6.571 -3.409 4.839 1.00 83.38 87 ILE A O 1
ATOM 666 N N . GLY A 1 88 ? -7.541 -3.188 6.848 1.00 85.19 88 GLY A N 1
ATOM 667 C CA . GLY A 1 88 ? -6.332 -3.508 7.612 1.00 85.19 88 GLY A CA 1
ATOM 668 C C . GLY A 1 88 ? -5.847 -4.937 7.369 1.00 85.19 88 GLY A C 1
ATOM 669 O O . GLY A 1 88 ? -4.658 -5.149 7.144 1.00 85.19 88 GLY A O 1
ATOM 670 N N . VAL A 1 89 ? -6.772 -5.901 7.341 1.00 87.88 89 VAL A N 1
ATOM 671 C CA . VAL A 1 89 ? -6.462 -7.302 7.018 1.00 87.88 89 VAL A CA 1
ATOM 672 C C . VAL A 1 89 ? -5.927 -7.421 5.590 1.00 87.88 89 VAL A C 1
ATOM 674 O O . VAL A 1 89 ? -4.891 -8.042 5.382 1.00 87.88 89 VAL A O 1
ATOM 677 N N . GLY A 1 90 ? -6.582 -6.784 4.614 1.00 87.12 90 GLY A N 1
ATOM 678 C CA . GLY A 1 90 ? -6.148 -6.824 3.215 1.00 87.12 90 GLY A CA 1
ATOM 679 C C . GLY A 1 90 ? -4.769 -6.196 2.993 1.00 87.12 90 GLY A C 1
ATOM 680 O O . GLY A 1 90 ? -3.904 -6.809 2.372 1.00 87.12 90 GLY A O 1
ATOM 681 N N . LEU A 1 91 ? -4.531 -5.002 3.544 1.00 86.31 91 LEU A N 1
ATOM 682 C CA . LEU A 1 91 ? -3.235 -4.324 3.437 1.00 86.31 91 LEU A CA 1
ATOM 683 C C . LEU A 1 91 ? -2.116 -5.105 4.137 1.00 86.31 91 LEU A C 1
ATOM 685 O O . LEU A 1 91 ? -1.010 -5.177 3.607 1.00 86.31 91 LEU A O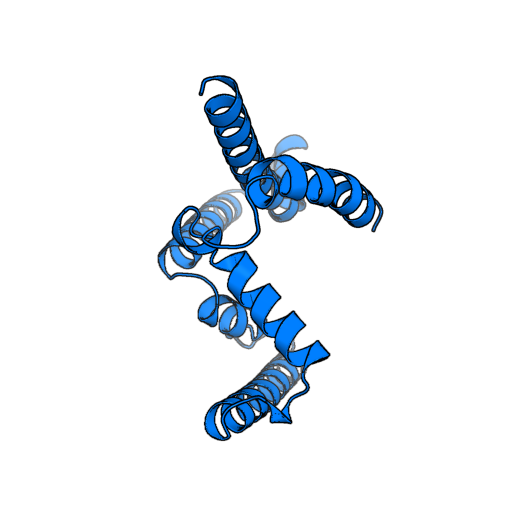 1
ATOM 689 N N . GLY A 1 92 ? -2.401 -5.733 5.282 1.00 86.44 92 GLY A N 1
ATOM 690 C CA . GLY A 1 92 ? -1.429 -6.555 6.009 1.00 86.44 92 GLY A CA 1
ATOM 691 C C . GLY A 1 92 ? -0.960 -7.799 5.247 1.00 86.44 92 GLY A C 1
ATOM 692 O O . GLY A 1 92 ? 0.133 -8.285 5.507 1.00 86.44 92 GLY A O 1
ATOM 693 N N . MET A 1 93 ? -1.742 -8.291 4.281 1.00 86.12 93 MET A N 1
ATOM 694 C CA . MET A 1 93 ? -1.341 -9.419 3.427 1.00 86.12 93 MET A CA 1
ATOM 695 C C . MET A 1 93 ? -0.395 -9.006 2.291 1.00 86.12 93 MET A C 1
ATOM 697 O O . MET A 1 93 ? 0.264 -9.859 1.704 1.00 86.12 93 MET A O 1
ATOM 701 N N . ILE A 1 94 ? -0.347 -7.713 1.960 1.00 86.19 94 ILE A N 1
ATOM 702 C CA . ILE A 1 94 ? 0.449 -7.170 0.849 1.00 86.19 94 ILE A CA 1
ATOM 703 C C . ILE A 1 94 ? 1.740 -6.535 1.371 1.00 86.19 94 ILE A C 1
ATOM 705 O O . ILE A 1 94 ? 2.792 -6.622 0.739 1.00 86.19 94 ILE A O 1
ATOM 709 N N . ILE A 1 95 ? 1.652 -5.855 2.512 1.00 87.31 95 ILE A N 1
ATOM 710 C CA . ILE A 1 95 ? 2.727 -5.031 3.051 1.00 87.31 95 ILE A CA 1
ATOM 711 C C . ILE A 1 95 ? 3.627 -5.878 3.971 1.00 87.31 95 ILE A C 1
ATOM 713 O O . ILE A 1 95 ? 3.113 -6.618 4.811 1.00 87.31 95 ILE A O 1
ATOM 717 N N . PRO A 1 96 ? 4.967 -5.758 3.881 1.00 87.56 96 PRO A N 1
ATOM 718 C CA . PRO A 1 96 ? 5.876 -6.442 4.794 1.00 87.56 96 PRO A CA 1
ATOM 719 C C . PRO A 1 96 ? 5.630 -6.061 6.258 1.00 87.56 96 PRO A C 1
ATOM 721 O O . PRO A 1 96 ? 5.363 -4.900 6.578 1.00 87.56 96 PRO A O 1
ATOM 724 N N . PHE A 1 97 ? 5.833 -7.019 7.168 1.00 89.50 97 PHE A N 1
ATOM 725 C CA . PHE A 1 97 ? 5.603 -6.826 8.604 1.00 89.50 97 PHE A CA 1
ATOM 726 C C . PHE A 1 97 ? 6.300 -5.582 9.173 1.00 89.50 97 PHE A C 1
ATOM 728 O O . PHE A 1 97 ? 5.698 -4.852 9.957 1.00 89.50 97 PHE A O 1
ATOM 735 N N . TYR A 1 98 ? 7.541 -5.300 8.756 1.00 89.69 98 TYR A N 1
ATOM 736 C CA . TYR A 1 98 ? 8.291 -4.149 9.269 1.00 89.69 98 TYR A CA 1
ATOM 737 C C . TYR A 1 98 ? 7.575 -2.819 8.977 1.00 89.69 98 TYR A C 1
ATOM 739 O O . TYR A 1 98 ? 7.514 -1.956 9.848 1.00 89.69 98 TYR A O 1
ATOM 747 N N . THR A 1 99 ? 6.989 -2.660 7.786 1.00 88.44 99 THR A N 1
ATOM 748 C CA . THR A 1 99 ? 6.267 -1.441 7.401 1.00 88.44 99 THR A CA 1
ATOM 749 C C . THR A 1 99 ? 4.950 -1.329 8.166 1.00 88.44 99 THR A C 1
ATOM 751 O O . THR A 1 99 ? 4.579 -0.248 8.614 1.00 88.44 99 THR A O 1
ATOM 754 N N . CYS A 1 100 ? 4.249 -2.445 8.380 1.00 89.62 100 CYS A N 1
ATOM 755 C CA . CYS A 1 100 ? 3.064 -2.459 9.239 1.00 89.62 100 CYS A CA 1
ATOM 756 C C . CYS A 1 100 ? 3.412 -2.066 10.681 1.00 89.62 100 CYS A C 1
ATOM 758 O O . CYS A 1 100 ? 2.681 -1.301 11.309 1.00 89.62 100 CYS A O 1
ATOM 760 N N . PHE A 1 101 ? 4.543 -2.552 11.194 1.00 91.88 101 PHE A N 1
ATOM 761 C CA . PHE A 1 101 ? 5.007 -2.251 12.542 1.00 91.88 101 PHE A CA 1
ATOM 762 C C . PHE A 1 101 ? 5.399 -0.777 12.708 1.00 91.88 101 PHE A C 1
ATOM 764 O O . PHE A 1 101 ? 5.013 -0.156 13.697 1.00 91.88 101 PHE A O 1
ATOM 771 N N . THR A 1 102 ? 6.090 -0.176 11.734 1.00 90.56 102 THR A N 1
ATOM 772 C CA . THR A 1 102 ? 6.431 1.257 11.781 1.00 90.56 102 THR A CA 1
ATOM 773 C C . THR A 1 102 ? 5.195 2.149 11.676 1.00 90.56 102 THR A C 1
ATOM 775 O O . THR A 1 102 ? 5.086 3.122 12.423 1.00 90.56 102 THR A O 1
ATOM 778 N N . LEU A 1 103 ? 4.223 1.796 10.825 1.00 90.19 103 LEU A N 1
ATOM 779 C CA . LEU A 1 103 ? 2.930 2.486 10.755 1.00 90.19 103 LEU A CA 1
ATOM 780 C C . LEU A 1 103 ? 2.166 2.386 12.082 1.00 90.19 103 LEU A C 1
ATOM 782 O O . LEU A 1 103 ? 1.639 3.390 12.564 1.00 90.19 103 LEU A O 1
ATOM 786 N N . PHE A 1 104 ? 2.149 1.204 12.706 1.00 91.25 104 PHE A N 1
ATOM 787 C CA . PHE A 1 104 ? 1.544 1.002 14.022 1.00 91.25 104 PHE A CA 1
ATOM 788 C C . PHE A 1 104 ? 2.232 1.841 15.104 1.00 91.25 104 PHE A C 1
ATOM 790 O O . PHE A 1 104 ? 1.549 2.503 15.880 1.00 91.25 104 PHE A O 1
ATOM 797 N N . MET A 1 105 ? 3.568 1.868 15.136 1.00 93.06 105 MET A N 1
ATOM 798 C CA . MET A 1 105 ? 4.322 2.702 16.075 1.00 93.06 105 MET A CA 1
ATOM 799 C C . MET A 1 105 ? 4.017 4.192 15.894 1.00 93.06 105 MET A C 1
ATOM 801 O O . MET A 1 105 ? 3.777 4.886 16.882 1.00 93.06 105 MET A O 1
ATOM 805 N N . GLY A 1 106 ? 3.965 4.678 14.649 1.00 89.19 106 GLY A N 1
ATOM 806 C CA . GLY A 1 106 ? 3.589 6.060 14.348 1.00 89.19 106 GLY A CA 1
ATOM 807 C C . GLY A 1 106 ? 2.171 6.391 14.824 1.00 89.19 106 GLY A C 1
ATOM 808 O O . GLY A 1 106 ? 1.963 7.384 15.522 1.00 89.19 106 GLY A O 1
ATOM 809 N N . ALA A 1 107 ? 1.202 5.523 14.526 1.00 88.69 107 ALA A N 1
ATOM 810 C CA . ALA A 1 107 ? -0.179 5.688 14.975 1.00 88.69 107 ALA A CA 1
ATOM 811 C C . ALA A 1 107 ? -0.303 5.649 16.509 1.00 88.69 107 ALA A C 1
ATOM 813 O O . ALA A 1 107 ? -0.992 6.484 17.095 1.00 88.69 107 ALA A O 1
ATOM 814 N N . ALA A 1 108 ? 0.397 4.727 17.177 1.00 90.31 108 ALA A N 1
ATOM 815 C CA . ALA A 1 108 ? 0.417 4.617 18.633 1.00 90.31 108 ALA A CA 1
ATOM 816 C C . ALA A 1 108 ? 1.027 5.863 19.296 1.00 90.31 108 ALA A C 1
ATOM 818 O O . ALA A 1 108 ? 0.512 6.335 20.311 1.00 90.31 108 ALA A O 1
ATOM 819 N N . PHE A 1 109 ? 2.080 6.432 18.702 1.00 88.88 109 PHE A N 1
ATOM 820 C CA . PHE A 1 109 ? 2.702 7.672 19.162 1.00 88.88 109 PHE A CA 1
ATOM 821 C C . PHE A 1 109 ? 1.733 8.861 19.092 1.00 88.88 109 PHE A C 1
ATOM 823 O O . PHE A 1 109 ? 1.538 9.556 20.093 1.00 88.88 109 PHE A O 1
ATOM 830 N N . PHE A 1 110 ? 1.057 9.058 17.954 1.00 85.19 110 PHE A N 1
ATOM 831 C CA . PHE A 1 110 ? 0.052 10.118 17.811 1.00 85.19 110 PHE A CA 1
ATOM 832 C C . PHE A 1 110 ? -1.170 9.897 18.706 1.00 85.19 110 PHE A C 1
ATOM 834 O O . PHE A 1 110 ? -1.676 10.852 19.293 1.00 85.19 110 PHE A O 1
ATOM 841 N N . TYR A 1 111 ? -1.609 8.649 18.883 1.00 85.31 111 TYR A N 1
ATOM 842 C CA . TYR A 1 111 ? -2.693 8.309 19.804 1.00 85.31 111 TYR A CA 1
ATOM 843 C C . TYR A 1 111 ? -2.334 8.629 21.263 1.00 85.31 111 TYR A C 1
ATOM 845 O O . TYR A 1 111 ? -3.143 9.192 22.004 1.00 85.31 111 TYR A O 1
ATOM 853 N N . TRP A 1 112 ? -1.105 8.320 21.685 1.00 85.75 112 TRP A N 1
ATOM 854 C CA . TRP A 1 112 ? -0.612 8.647 23.024 1.00 85.75 112 TRP A CA 1
ATOM 855 C C . TRP A 1 112 ? -0.512 10.160 23.254 1.00 85.75 112 TRP A C 1
ATOM 857 O O . TRP A 1 112 ? -0.933 10.648 24.306 1.00 85.75 112 TRP A O 1
ATOM 867 N N . LEU A 1 113 ? -0.021 10.906 22.260 1.00 82.44 113 LEU A N 1
ATOM 868 C CA . LEU A 1 113 ? 0.007 12.371 22.278 1.00 82.44 113 LEU A CA 1
ATOM 869 C C . LEU A 1 113 ? -1.401 12.972 22.368 1.00 82.44 113 LEU A C 1
ATOM 871 O O . LEU A 1 113 ? -1.635 13.851 23.195 1.00 82.44 113 LEU A O 1
ATOM 875 N N . ALA A 1 114 ? -2.350 12.459 21.580 1.00 78.31 114 ALA A N 1
ATOM 876 C CA . ALA A 1 114 ? -3.740 12.910 21.597 1.00 78.31 114 ALA A CA 1
ATOM 877 C C . ALA A 1 114 ? -4.411 12.653 22.958 1.00 78.31 114 ALA A C 1
ATOM 879 O O . ALA A 1 114 ? -5.128 13.507 23.475 1.00 78.31 114 ALA A O 1
ATOM 880 N N . LYS A 1 115 ? -4.130 11.505 23.592 1.00 77.06 115 LYS A N 1
ATOM 881 C CA . LYS A 1 115 ? -4.699 11.141 24.901 1.00 77.06 115 LYS A CA 1
ATOM 882 C C . LYS A 1 115 ? -4.187 12.015 26.051 1.00 77.06 115 LYS A C 1
ATOM 884 O O . LYS A 1 115 ? -4.904 12.212 27.028 1.00 77.06 115 LYS A O 1
ATOM 889 N N . LYS A 1 116 ? -2.962 12.541 25.950 1.00 69.12 116 LYS A N 1
ATOM 890 C CA . LYS A 1 116 ? -2.368 13.442 26.953 1.00 69.12 116 LYS A CA 1
ATOM 891 C C . LYS A 1 116 ? -2.759 14.913 26.782 1.00 69.12 116 LYS A C 1
ATOM 893 O O . LYS A 1 116 ? -2.436 15.713 27.654 1.00 69.12 116 LYS A O 1
ATOM 898 N N . GLY A 1 117 ? -3.428 15.272 25.687 1.00 58.09 117 GLY A N 1
ATOM 899 C CA . GLY A 1 117 ? -3.687 16.662 25.323 1.00 58.09 117 GLY A CA 1
ATOM 900 C C . GLY A 1 117 ? -5.160 17.062 25.212 1.00 58.09 117 GLY A C 1
ATOM 901 O O . GLY A 1 117 ? -5.586 17.426 24.123 1.00 58.09 117 GLY A O 1
ATOM 902 N N . PRO A 1 118 ? -5.944 17.112 26.298 1.00 56.31 118 PRO A N 1
ATOM 903 C CA . PRO A 1 118 ? -7.055 18.058 26.386 1.00 56.31 118 PRO A CA 1
ATOM 904 C C . PRO A 1 118 ? -6.675 19.108 27.447 1.00 56.31 118 PRO A C 1
ATOM 906 O O . PRO A 1 118 ? -6.314 18.759 28.561 1.00 56.31 118 PRO A O 1
ATOM 909 N N . VAL A 1 119 ? -6.629 20.420 27.193 1.00 51.16 119 VAL A N 1
ATOM 910 C CA . VAL A 1 119 ? -7.825 21.268 27.013 1.00 51.16 119 VAL A CA 1
ATOM 911 C C . VAL A 1 119 ? -7.511 22.619 26.309 1.00 51.16 119 VAL A C 1
ATOM 913 O O . VAL A 1 119 ? -8.435 23.312 25.899 1.00 51.16 119 VAL A O 1
ATOM 916 N N . GLN A 1 120 ? -6.246 23.004 26.077 1.00 52.88 120 GLN A N 1
ATOM 917 C CA . GLN A 1 120 ? -5.879 24.329 25.513 1.00 52.88 120 GLN A CA 1
ATOM 918 C C . GLN A 1 120 ? -4.710 24.272 24.514 1.00 52.88 120 GLN A C 1
ATOM 920 O O . GLN A 1 120 ? -3.750 25.038 24.578 1.00 52.88 120 GLN A O 1
ATOM 925 N N . LEU A 1 121 ? -4.764 23.345 23.563 1.00 58.16 121 LEU A N 1
ATOM 926 C CA . LEU A 1 121 ? -3.797 23.332 22.467 1.00 58.16 121 LEU A CA 1
ATOM 927 C C . LEU A 1 121 ? -4.094 24.505 21.520 1.00 58.16 121 LEU A C 1
ATOM 929 O O . LEU A 1 121 ? -5.184 24.586 20.952 1.00 58.16 121 LEU A O 1
ATOM 933 N N . GLY A 1 122 ? -3.137 25.430 21.379 1.00 66.81 122 GLY A N 1
ATOM 934 C CA . GLY A 1 122 ? -3.243 26.576 20.471 1.00 66.81 122 GLY A CA 1
ATOM 935 C C . GLY A 1 122 ? -3.562 26.150 19.032 1.00 66.81 122 GLY A C 1
ATOM 936 O O . GLY A 1 122 ? -3.274 25.019 18.637 1.00 66.81 122 GLY A O 1
ATOM 937 N N . PHE A 1 123 ? -4.131 27.067 18.239 1.00 70.38 123 PHE A N 1
ATOM 938 C CA . PHE A 1 123 ? -4.647 26.830 16.877 1.00 70.38 123 PHE A CA 1
ATOM 939 C C . PHE A 1 123 ? -3.755 25.913 16.014 1.00 70.38 123 PHE A C 1
ATOM 941 O O . PHE A 1 123 ? -4.248 24.999 15.360 1.00 70.38 123 PHE A O 1
ATOM 948 N N . ARG A 1 124 ? -2.428 26.087 16.094 1.00 69.38 124 ARG A N 1
ATOM 949 C CA . ARG A 1 124 ? -1.431 25.288 15.363 1.00 69.38 124 ARG A CA 1
ATOM 950 C C . ARG A 1 124 ? -1.457 23.787 15.674 1.00 69.38 124 ARG A C 1
ATOM 952 O O . ARG A 1 124 ? -1.360 22.994 14.747 1.00 69.38 124 ARG A O 1
ATOM 959 N N . LEU A 1 125 ? -1.580 23.384 16.942 1.00 71.81 125 LEU A N 1
ATOM 960 C CA . LEU A 1 125 ? -1.610 21.957 17.288 1.00 71.81 125 LEU A CA 1
ATOM 961 C C . LEU A 1 125 ? -2.956 21.319 16.945 1.00 71.81 125 LEU A C 1
ATOM 963 O O . LEU A 1 125 ? -2.976 20.164 16.539 1.00 71.81 125 LEU A O 1
ATOM 967 N N . ARG A 1 126 ? -4.066 22.065 17.029 1.00 71.25 126 ARG A N 1
ATOM 968 C CA . ARG A 1 126 ? -5.376 21.560 16.592 1.00 71.25 126 ARG A CA 1
ATOM 969 C C . ARG A 1 126 ? -5.380 21.245 15.095 1.00 71.25 126 ARG A C 1
ATOM 971 O O . ARG A 1 126 ? -5.738 20.137 14.719 1.00 71.25 126 ARG A O 1
ATOM 978 N N . VAL A 1 127 ? -4.889 22.176 14.273 1.00 75.56 127 VAL A N 1
ATOM 979 C CA . VAL A 1 127 ? -4.745 21.965 12.824 1.00 75.56 127 VAL A CA 1
ATOM 980 C C . VAL A 1 127 ? -3.816 20.786 12.532 1.00 75.56 127 VAL A C 1
ATOM 982 O O . VAL A 1 127 ? -4.089 20.022 11.615 1.00 75.56 127 VAL A O 1
ATOM 985 N N . LEU A 1 128 ? -2.748 20.596 13.315 1.00 77.19 128 LEU A N 1
ATOM 986 C CA . LEU A 1 128 ? -1.858 19.447 13.154 1.00 77.19 128 LEU A CA 1
ATOM 987 C C . LEU A 1 128 ? -2.596 18.122 13.390 1.00 77.19 128 LEU A C 1
ATOM 989 O O . LEU A 1 128 ? -2.515 17.243 12.542 1.00 77.19 128 LEU A O 1
ATOM 993 N N . PHE A 1 129 ? -3.326 17.988 14.504 1.00 79.12 129 PHE A N 1
ATOM 994 C CA . PHE A 1 129 ? -4.036 16.751 14.855 1.00 79.12 129 PHE A CA 1
ATOM 995 C C . PHE A 1 129 ? -5.221 16.442 13.933 1.00 79.12 129 PHE A C 1
ATOM 997 O O . PHE A 1 129 ? -5.460 15.277 13.638 1.00 79.12 129 PHE A O 1
ATOM 1004 N N . GLU A 1 130 ? -5.933 17.462 13.448 1.00 81.31 130 GLU A N 1
ATOM 1005 C CA . GLU A 1 130 ? -7.003 17.300 12.450 1.00 81.31 130 GLU A CA 1
ATOM 1006 C C . GLU A 1 130 ? -6.468 16.899 11.065 1.00 81.31 130 GLU A C 1
ATOM 1008 O O . GLU A 1 130 ? -7.226 16.400 10.241 1.00 81.31 130 GLU A O 1
ATOM 1013 N N . ASN A 1 131 ? -5.171 17.111 10.807 1.00 85.31 131 ASN A N 1
ATOM 1014 C CA . ASN A 1 131 ? -4.514 16.821 9.533 1.00 85.31 131 ASN A CA 1
ATOM 1015 C C . ASN A 1 131 ? -3.361 15.812 9.684 1.00 85.31 131 ASN A C 1
ATOM 1017 O O . ASN A 1 131 ? -2.430 15.818 8.875 1.00 85.31 131 ASN A O 1
ATOM 1021 N N . VAL A 1 132 ? -3.388 14.932 10.691 1.00 84.88 132 VAL A N 1
ATOM 1022 C CA . VAL A 1 132 ? -2.318 13.935 10.885 1.00 84.88 132 VAL A CA 1
ATOM 1023 C C . VAL A 1 132 ? -2.195 13.026 9.662 1.00 84.88 132 VAL A C 1
ATOM 1025 O O . VAL A 1 132 ? -1.083 12.785 9.199 1.00 84.88 132 VAL A O 1
ATOM 1028 N N . GLU A 1 133 ? -3.308 12.558 9.093 1.00 83.81 133 GLU A N 1
ATOM 1029 C CA . GLU A 1 133 ? -3.303 11.656 7.939 1.00 83.81 133 GLU A CA 1
ATOM 1030 C C . GLU A 1 133 ? -2.609 12.266 6.708 1.00 83.81 133 GLU A C 1
ATOM 1032 O O . GLU A 1 133 ? -1.680 11.635 6.189 1.00 83.81 133 GLU A O 1
ATOM 1037 N N . PRO A 1 134 ? -2.974 13.478 6.232 1.00 87.00 134 PRO A N 1
ATOM 1038 C CA . PRO A 1 134 ? -2.283 14.092 5.102 1.00 87.00 134 PRO A CA 1
ATOM 1039 C C . PRO A 1 134 ? -0.832 14.471 5.420 1.00 87.00 134 PRO A C 1
ATOM 1041 O O . PRO A 1 134 ? 0.012 14.384 4.529 1.00 87.00 134 PRO A O 1
ATOM 1044 N N . ILE A 1 135 ? -0.500 14.834 6.663 1.00 86.56 135 ILE A N 1
ATOM 1045 C CA . ILE A 1 135 ? 0.884 15.146 7.052 1.00 86.56 135 ILE A CA 1
ATOM 1046 C C . ILE A 1 135 ? 1.751 13.887 7.013 1.00 86.56 135 ILE A C 1
ATOM 1048 O O . ILE A 1 135 ? 2.804 13.889 6.378 1.00 86.56 135 ILE A O 1
ATOM 1052 N N . CYS A 1 136 ? 1.304 12.793 7.634 1.00 86.12 136 CYS A N 1
ATOM 1053 C CA . CYS A 1 136 ? 2.004 11.512 7.586 1.00 86.12 136 CYS A CA 1
ATOM 1054 C C . CYS A 1 136 ? 2.142 11.004 6.146 1.00 86.12 136 CYS A C 1
ATOM 1056 O O . CYS A 1 136 ? 3.225 10.569 5.754 1.00 86.12 136 CYS A O 1
ATOM 1058 N N . GLY A 1 137 ? 1.081 11.118 5.340 1.00 87.00 137 GLY A N 1
ATOM 1059 C CA . GLY A 1 137 ? 1.131 10.804 3.912 1.00 87.00 137 GLY A CA 1
ATOM 1060 C C . GLY A 1 137 ? 2.172 11.642 3.164 1.00 87.00 137 GLY A C 1
ATOM 1061 O O . GLY A 1 137 ? 2.950 11.100 2.381 1.00 87.00 137 GLY A O 1
ATOM 1062 N N . GLY A 1 138 ? 2.246 12.943 3.456 1.00 88.19 138 GLY A N 1
ATOM 1063 C CA . GLY A 1 138 ? 3.244 13.853 2.895 1.00 88.19 138 GLY A CA 1
ATOM 1064 C C . GLY A 1 138 ? 4.680 13.494 3.283 1.00 88.19 138 GLY A C 1
ATOM 1065 O O . GLY A 1 138 ? 5.561 13.517 2.429 1.00 88.19 138 GLY A O 1
ATOM 1066 N N . VAL A 1 139 ? 4.923 13.098 4.537 1.00 88.62 139 VAL A N 1
ATOM 1067 C CA . VAL A 1 139 ? 6.253 12.666 5.006 1.00 88.62 139 VAL A CA 1
ATOM 1068 C C . VAL A 1 139 ? 6.702 11.386 4.296 1.00 88.62 139 VAL A C 1
ATOM 1070 O O . VAL A 1 139 ? 7.838 11.312 3.828 1.00 88.62 139 VAL A O 1
ATOM 1073 N N . ILE A 1 140 ? 5.810 10.401 4.154 1.00 88.75 140 ILE A N 1
ATOM 1074 C CA . ILE A 1 140 ? 6.101 9.160 3.418 1.00 88.75 140 ILE A CA 1
ATOM 1075 C C . ILE A 1 140 ? 6.393 9.470 1.943 1.00 88.75 140 ILE A C 1
ATOM 1077 O O . ILE A 1 140 ? 7.381 8.980 1.393 1.00 88.75 140 ILE A O 1
ATOM 1081 N N . ALA A 1 141 ? 5.577 10.321 1.312 1.00 87.38 141 ALA A N 1
ATOM 1082 C CA . ALA A 1 141 ? 5.782 10.743 -0.072 1.00 87.38 141 ALA A CA 1
ATOM 1083 C C . ALA A 1 141 ? 7.108 11.500 -0.258 1.00 87.38 141 ALA A C 1
ATOM 1085 O O . ALA A 1 141 ? 7.823 11.250 -1.225 1.00 87.38 141 ALA A O 1
ATOM 1086 N N . GLY A 1 142 ? 7.475 12.375 0.682 1.00 88.31 142 GLY A N 1
ATOM 1087 C CA . GLY A 1 142 ? 8.754 13.087 0.675 1.00 88.31 142 GLY A CA 1
ATOM 1088 C C . GLY A 1 142 ? 9.954 12.142 0.750 1.00 88.31 142 GLY A C 1
ATOM 1089 O O . GLY A 1 142 ? 10.897 12.292 -0.024 1.00 88.31 142 GLY A O 1
ATOM 1090 N N . GLY A 1 143 ? 9.894 11.120 1.612 1.00 87.94 143 GLY A N 1
ATOM 1091 C CA . GLY A 1 143 ? 10.920 10.074 1.673 1.00 87.94 143 GLY A CA 1
ATOM 1092 C C . GLY A 1 143 ? 11.060 9.305 0.354 1.00 87.94 143 GLY A C 1
ATOM 1093 O O . GLY A 1 143 ? 12.174 9.084 -0.118 1.00 87.94 143 GLY A O 1
ATOM 1094 N N . ALA A 1 144 ? 9.938 8.964 -0.287 1.00 84.69 144 ALA A N 1
ATOM 1095 C CA . ALA A 1 144 ? 9.943 8.310 -1.595 1.00 84.69 144 ALA A CA 1
ATOM 1096 C C . ALA A 1 144 ? 10.544 9.203 -2.700 1.00 84.69 144 ALA A C 1
ATOM 1098 O O . ALA A 1 144 ? 11.355 8.731 -3.495 1.00 84.69 144 ALA A O 1
ATOM 1099 N N . LEU A 1 145 ? 10.200 10.497 -2.725 1.00 86.81 145 LEU A N 1
ATOM 1100 C CA . LEU A 1 145 ? 10.769 11.467 -3.669 1.00 86.81 145 LEU A CA 1
ATOM 1101 C C . LEU A 1 145 ? 12.280 11.639 -3.479 1.00 86.81 145 LEU A C 1
ATOM 1103 O O . LEU A 1 145 ? 13.006 11.727 -4.466 1.00 86.81 145 LEU A O 1
ATOM 1107 N N . MET A 1 146 ? 12.761 11.637 -2.233 1.00 89.81 146 MET A N 1
ATOM 1108 C CA . MET A 1 146 ? 14.195 11.705 -1.945 1.00 89.81 146 MET A CA 1
ATOM 1109 C C . MET A 1 146 ? 14.939 10.480 -2.490 1.00 89.81 146 MET A C 1
ATOM 1111 O O . MET A 1 146 ? 16.006 10.628 -3.076 1.00 89.81 146 MET A O 1
ATOM 1115 N N . GLY A 1 147 ? 14.358 9.281 -2.371 1.00 83.25 147 GLY A N 1
ATOM 1116 C CA . GLY A 1 147 ? 14.927 8.066 -2.966 1.00 83.25 147 GLY A CA 1
ATOM 1117 C C . GLY A 1 147 ? 15.055 8.154 -4.491 1.00 83.25 147 GLY A C 1
ATOM 1118 O O . GLY A 1 147 ? 16.084 7.781 -5.047 1.00 83.25 147 GLY A O 1
ATOM 1119 N N . ILE A 1 148 ? 14.047 8.718 -5.167 1.00 83.31 148 ILE A N 1
ATOM 1120 C CA . ILE A 1 148 ? 14.101 8.967 -6.618 1.00 83.31 148 ILE A CA 1
ATOM 1121 C C . ILE A 1 148 ? 15.191 9.993 -6.952 1.00 83.31 148 ILE A C 1
ATOM 1123 O O . ILE A 1 148 ? 15.932 9.803 -7.911 1.00 83.31 148 ILE A O 1
ATOM 1127 N N . LEU A 1 149 ? 15.312 11.065 -6.164 1.00 86.25 149 LEU A N 1
ATOM 1128 C CA . LEU A 1 149 ? 16.335 12.089 -6.372 1.00 86.25 149 LEU A CA 1
ATOM 1129 C C . LEU A 1 149 ? 17.750 11.507 -6.259 1.00 86.25 149 LEU A C 1
ATOM 1131 O O . LEU A 1 149 ? 18.586 11.791 -7.110 1.00 86.25 149 LEU A O 1
ATOM 1135 N N . VAL A 1 150 ? 18.005 10.665 -5.254 1.00 86.31 150 VAL A N 1
ATOM 1136 C CA . VAL A 1 150 ? 19.291 9.966 -5.102 1.00 86.31 150 VAL A CA 1
ATOM 1137 C C . VAL A 1 150 ? 19.564 9.064 -6.305 1.00 86.31 150 VAL A C 1
ATOM 1139 O O . VAL A 1 150 ? 20.640 9.159 -6.885 1.00 86.31 150 VAL A O 1
ATOM 1142 N N . ALA A 1 151 ? 18.576 8.283 -6.753 1.00 80.56 151 ALA A N 1
ATOM 1143 C CA . ALA A 1 151 ? 18.723 7.429 -7.933 1.00 80.56 151 ALA A CA 1
ATOM 1144 C C . ALA A 1 151 ? 19.035 8.229 -9.214 1.00 80.56 151 ALA A C 1
ATOM 1146 O O . ALA A 1 151 ? 19.795 7.770 -10.065 1.00 80.56 151 ALA A O 1
ATOM 1147 N N . ILE A 1 152 ? 18.469 9.434 -9.359 1.00 82.50 152 ILE A N 1
ATOM 1148 C CA . ILE A 1 152 ? 18.795 10.348 -10.464 1.00 82.50 152 ILE A CA 1
ATOM 1149 C C . ILE A 1 152 ? 20.236 10.854 -10.341 1.00 82.50 152 ILE A C 1
ATOM 1151 O O . ILE A 1 152 ? 20.944 10.895 -11.343 1.00 82.50 152 ILE A O 1
ATOM 1155 N N . ILE A 1 153 ? 20.670 11.242 -9.139 1.00 86.44 153 ILE A N 1
ATOM 1156 C CA . ILE A 1 153 ? 22.027 11.750 -8.901 1.00 86.44 153 ILE A CA 1
ATOM 1157 C C . ILE A 1 153 ? 23.070 10.668 -9.186 1.00 86.44 153 ILE A C 1
ATOM 1159 O O . ILE A 1 153 ? 24.017 10.941 -9.917 1.00 86.44 153 ILE A O 1
ATOM 1163 N N . GLU A 1 154 ? 22.884 9.450 -8.672 1.00 82.25 154 GLU A N 1
ATOM 1164 C CA . GLU A 1 154 ? 23.774 8.309 -8.942 1.00 82.25 154 GLU A CA 1
ATOM 1165 C C . GLU A 1 154 ? 23.918 8.069 -10.448 1.00 82.25 154 GLU A C 1
ATOM 1167 O O . GLU A 1 154 ? 25.027 7.973 -10.960 1.00 82.25 154 GLU A O 1
ATOM 1172 N N . ARG A 1 155 ? 22.802 8.106 -11.181 1.00 73.50 155 ARG A N 1
ATOM 1173 C CA . ARG A 1 155 ? 22.773 7.964 -12.642 1.00 73.50 155 ARG A CA 1
ATOM 1174 C C . ARG A 1 155 ? 23.454 9.085 -13.431 1.00 73.50 155 ARG A C 1
ATOM 1176 O O . ARG A 1 155 ? 23.742 8.868 -14.602 1.00 73.50 155 ARG A O 1
ATOM 1183 N N . ILE A 1 156 ? 23.591 10.287 -12.870 1.00 79.38 156 ILE A N 1
ATOM 1184 C CA . ILE A 1 156 ? 24.290 11.415 -13.516 1.00 79.38 156 ILE A CA 1
ATOM 1185 C C . ILE A 1 156 ? 25.793 11.363 -13.212 1.00 79.38 156 ILE A C 1
ATOM 1187 O O . ILE A 1 156 ? 26.586 11.905 -13.980 1.00 79.38 156 ILE A O 1
ATOM 1191 N N . LEU A 1 157 ? 26.169 10.772 -12.074 1.00 76.31 157 LEU A N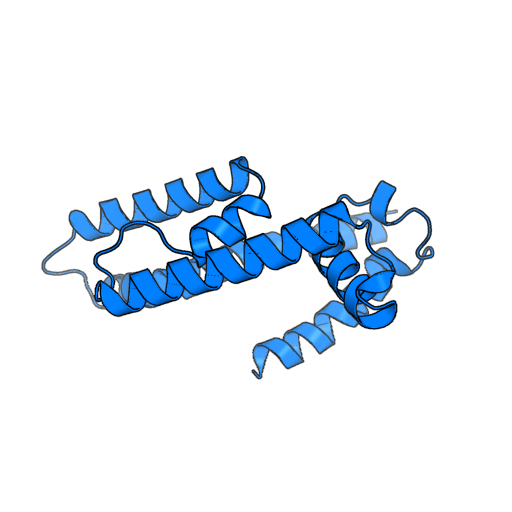 1
ATOM 1192 C CA . LEU A 1 157 ? 27.555 10.682 -11.625 1.00 76.31 157 LEU A CA 1
ATOM 1193 C C . LEU A 1 157 ? 28.321 9.504 -12.257 1.00 76.31 157 LEU A C 1
ATOM 1195 O O . LEU A 1 157 ? 29.547 9.572 -12.325 1.00 76.31 157 LEU A O 1
ATOM 1199 N N . GLU A 1 158 ? 27.611 8.449 -12.676 1.00 58.59 158 GLU A N 1
ATOM 1200 C CA . GLU A 1 158 ? 28.110 7.354 -13.535 1.00 58.59 158 GLU A CA 1
ATOM 1201 C C . GLU A 1 158 ? 28.277 7.782 -15.002 1.00 58.59 158 GLU A C 1
ATOM 1203 O O . GLU A 1 158 ? 29.302 7.387 -15.606 1.00 58.59 158 GLU A O 1
#